Protein AF-A0A7J4PCL3-F1 (afdb_monomer)

Nearest PDB structures (foldseek):
  2dm4-assembly1_A  TM=4.877E-01  e=3.223E+00  Homo sapiens
  5utk-assembly1_B  TM=5.527E-01  e=6.319E+00  Homo sapiens
  7zcb-assembly2_C  TM=4.991E-01  e=5.340E+00  Homo sapiens
  6j4e-assembly1_B  TM=3.614E-01  e=3.223E+00  Arabidopsis thaliana
  8xgm-assembly1_D  TM=2.814E-01  e=2.724E+00  Homo sapiens

Mean predicted aligned error: 3.24 Å

Radius of gyration: 12.23 Å; Cα contacts (8 Å, |Δi|>4): 148; chains: 1; bounding box: 31×26×30 Å

Solvent-accessible surface area (backbone atoms only — not comparable to full-atom values): 4914 Å² total; per-residue (Å²): 134,90,72,81,61,52,49,66,30,40,36,32,74,80,45,60,76,49,87,66,75,96,56,77,27,54,20,37,83,77,37,50,69,70,80,80,86,68,60,57,37,48,34,34,40,34,31,22,47,89,89,66,49,78,59,39,78,48,78,50,70,39,51,79,98,49,91,68,91,83,87,84,88,56,78,82,130

Foldseek 3Di:
DDDQADWQKWKFWPDWPDDADGDIWTQHNRNDTDDPDGDFTKTWMFIADPVRDTFDIDIDTDDPPDDDDDDDDGDDD

Sequence (77 aa):
PEGNPLAELRVFIVRGTTSYPEITAITNEEGSYAIGNVPPGKFKVAVHNAEGERIGLESVTVREGRTTTLNFVVPNP

pLDDT: mean 93.5, std 7.53, range [51.78, 98.19]

Structure (mmCIF, N/CA/C/O backbone):
data_AF-A0A7J4PCL3-F1
#
_entry.id   AF-A0A7J4PCL3-F1
#
loop_
_atom_site.group_PDB
_atom_site.id
_atom_site.type_symbol
_atom_site.label_atom_id
_atom_site.label_alt_id
_atom_site.label_comp_id
_atom_site.label_asym_id
_atom_site.label_entity_id
_atom_site.label_seq_id
_atom_site.pdbx_PDB_ins_code
_atom_site.Cartn_x
_atom_site.Cartn_y
_atom_site.Cartn_z
_atom_site.occupancy
_atom_site.B_iso_or_equiv
_atom_site.auth_seq_id
_atom_site.auth_comp_id
_atom_site.auth_asym_id
_atom_site.auth_atom_id
_atom_site.pdbx_PDB_model_num
ATOM 1 N N . PRO A 1 1 ? 8.182 -17.350 -2.749 1.00 51.78 1 PRO A N 1
ATOM 2 C CA . PRO A 1 1 ? 9.363 -16.795 -3.447 1.00 51.78 1 PRO A CA 1
ATOM 3 C C . PRO A 1 1 ? 9.680 -15.419 -2.866 1.00 51.78 1 PRO A C 1
ATOM 5 O O . PRO A 1 1 ? 8.866 -14.512 -3.002 1.00 51.78 1 PRO A O 1
ATOM 8 N N . GLU A 1 2 ? 10.789 -15.300 -2.143 1.00 65.06 2 GLU A N 1
ATOM 9 C CA . GLU A 1 2 ? 11.256 -14.003 -1.649 1.00 65.06 2 GLU A CA 1
ATOM 10 C C . GLU A 1 2 ? 11.968 -13.297 -2.806 1.00 65.06 2 GLU A C 1
ATOM 12 O O . GLU A 1 2 ? 12.981 -13.776 -3.311 1.00 65.06 2 GLU A O 1
ATOM 17 N N . GLY A 1 3 ? 11.347 -12.230 -3.311 1.00 78.44 3 GLY A N 1
ATOM 18 C CA . GLY A 1 3 ? 11.996 -11.291 -4.222 1.00 78.44 3 GLY A CA 1
ATOM 19 C C . GLY A 1 3 ? 12.836 -10.285 -3.437 1.00 78.44 3 GLY A C 1
ATOM 20 O O . GLY A 1 3 ? 12.723 -10.197 -2.215 1.00 78.44 3 GLY A O 1
ATOM 21 N N . ASN A 1 4 ? 13.662 -9.512 -4.140 1.00 89.81 4 ASN A N 1
ATOM 22 C CA . ASN A 1 4 ? 14.381 -8.402 -3.517 1.00 89.81 4 ASN A CA 1
ATOM 23 C C . ASN A 1 4 ? 13.381 -7.331 -3.038 1.00 89.81 4 ASN A C 1
ATOM 25 O O . ASN A 1 4 ? 12.394 -7.087 -3.741 1.00 89.81 4 ASN A O 1
ATOM 29 N N . PRO A 1 5 ? 13.614 -6.684 -1.879 1.00 93.94 5 PRO A N 1
ATOM 30 C CA . PRO A 1 5 ? 12.814 -5.537 -1.467 1.00 93.94 5 PRO A CA 1
ATOM 31 C C . PRO A 1 5 ? 12.948 -4.406 -2.492 1.00 93.94 5 PRO A C 1
ATOM 33 O O . PRO A 1 5 ? 14.036 -4.157 -3.011 1.00 93.94 5 PRO A O 1
ATOM 36 N N . LEU A 1 6 ? 11.834 -3.733 -2.786 1.00 94.56 6 LEU A N 1
ATOM 37 C CA . LEU A 1 6 ? 11.778 -2.627 -3.742 1.00 94.56 6 LEU A CA 1
ATOM 38 C C . LEU A 1 6 ? 11.333 -1.349 -3.033 1.00 94.56 6 LEU A C 1
ATOM 40 O O . LEU A 1 6 ? 10.213 -1.278 -2.519 1.00 94.56 6 LEU A O 1
ATOM 44 N N . ALA A 1 7 ? 12.208 -0.348 -3.024 1.00 95.94 7 ALA A N 1
ATOM 45 C CA . ALA A 1 7 ? 11.944 0.978 -2.478 1.00 95.94 7 ALA A CA 1
ATOM 46 C C . ALA A 1 7 ? 11.231 1.888 -3.489 1.00 95.94 7 ALA A C 1
ATOM 48 O O . ALA A 1 7 ? 11.160 1.580 -4.677 1.00 95.94 7 ALA A O 1
ATOM 49 N N . GLU A 1 8 ? 10.720 3.020 -3.002 1.00 95.88 8 GLU A N 1
ATOM 50 C CA . GLU A 1 8 ? 10.178 4.131 -3.799 1.00 95.88 8 GLU A CA 1
ATOM 51 C C . GLU A 1 8 ? 8.922 3.811 -4.630 1.00 95.88 8 GLU A C 1
ATOM 53 O O . GLU A 1 8 ? 8.447 4.639 -5.410 1.00 95.88 8 GLU A O 1
ATOM 58 N N . LEU A 1 9 ? 8.306 2.646 -4.420 1.00 97.19 9 LEU A N 1
ATOM 59 C CA . LEU A 1 9 ? 7.051 2.284 -5.067 1.00 97.19 9 LEU A CA 1
ATOM 60 C C . LEU A 1 9 ? 5.880 2.980 -4.383 1.00 97.19 9 LEU A C 1
ATOM 62 O O . LEU A 1 9 ? 5.794 3.031 -3.155 1.00 97.19 9 LEU A O 1
ATOM 66 N N . ARG A 1 10 ? 4.923 3.463 -5.175 1.00 97.50 10 ARG A N 1
ATOM 67 C CA . ARG A 1 10 ? 3.704 4.096 -4.660 1.00 97.50 10 ARG A CA 1
ATOM 68 C C . ARG A 1 10 ? 2.639 3.041 -4.417 1.00 97.50 10 ARG A C 1
ATOM 70 O O . ARG A 1 10 ? 2.223 2.352 -5.348 1.00 97.50 10 ARG A O 1
ATOM 77 N N . VAL A 1 11 ? 2.147 2.965 -3.187 1.00 97.81 11 VAL A N 1
ATOM 78 C CA . VAL A 1 11 ? 1.097 2.037 -2.760 1.00 97.81 11 VAL A CA 1
ATOM 79 C C . VAL A 1 11 ? -0.128 2.825 -2.316 1.00 97.81 11 VA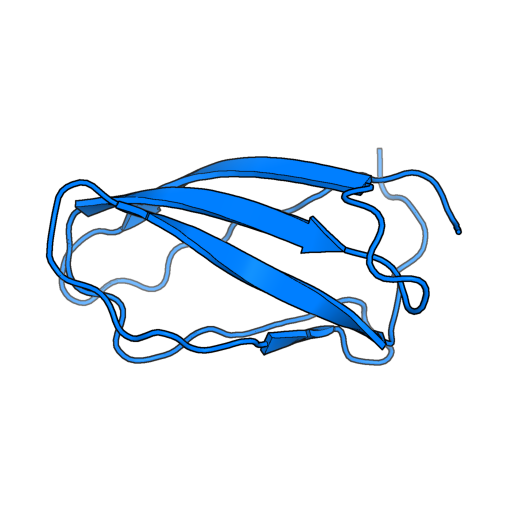L A C 1
ATOM 81 O O . VAL A 1 11 ? -0.050 3.641 -1.400 1.00 97.81 11 VAL A O 1
ATOM 84 N N . PHE A 1 12 ? -1.278 2.586 -2.940 1.00 95.31 12 PHE A N 1
ATOM 85 C CA . PHE A 1 12 ? -2.519 3.269 -2.571 1.00 95.31 12 PHE A CA 1
ATOM 86 C C . PHE A 1 12 ? -3.761 2.413 -2.816 1.00 95.31 12 PHE A C 1
ATOM 88 O O . PHE A 1 12 ? -3.778 1.482 -3.630 1.00 95.31 12 PHE A O 1
ATOM 95 N N . ILE A 1 13 ? -4.821 2.722 -2.068 1.00 96.19 13 ILE A N 1
ATOM 96 C CA . ILE A 1 13 ? -6.128 2.078 -2.201 1.00 96.19 13 ILE A CA 1
ATOM 97 C C . ILE A 1 13 ? -6.830 2.668 -3.426 1.00 96.19 13 ILE A C 1
ATOM 99 O O . ILE A 1 13 ? -7.117 3.859 -3.473 1.00 96.19 13 ILE A O 1
ATOM 103 N N . VAL A 1 14 ? -7.155 1.823 -4.404 1.00 95.19 14 VAL A N 1
ATOM 104 C CA . VAL A 1 14 ? -7.825 2.245 -5.651 1.00 95.19 14 VAL A CA 1
ATOM 105 C C . VAL A 1 14 ? -9.325 1.962 -5.650 1.00 95.19 14 VAL A C 1
ATOM 107 O O . VAL A 1 14 ? -10.059 2.477 -6.490 1.00 95.19 14 VAL A O 1
ATOM 110 N N . ARG A 1 15 ? -9.795 1.104 -4.736 1.00 95.69 15 ARG A N 1
ATOM 111 C CA . ARG A 1 15 ? -11.219 0.806 -4.545 1.00 95.69 15 ARG A CA 1
ATOM 112 C C . ARG A 1 15 ? -11.469 0.236 -3.154 1.00 95.69 15 ARG A C 1
ATOM 114 O O . ARG A 1 15 ? -10.690 -0.589 -2.685 1.00 95.69 15 ARG A O 1
ATOM 121 N N . GLY A 1 16 ? -12.606 0.577 -2.556 1.00 94.81 16 GLY A N 1
ATOM 122 C CA . GLY A 1 16 ? -13.046 0.062 -1.258 1.00 94.81 16 GLY A CA 1
ATOM 123 C C . GLY A 1 16 ? -14.555 -0.165 -1.191 1.00 94.81 16 GLY A C 1
ATOM 124 O O . GLY A 1 16 ? -15.304 0.350 -2.020 1.00 94.81 16 GLY A O 1
ATOM 125 N N . THR A 1 17 ? -15.003 -0.960 -0.218 1.00 94.62 17 THR A N 1
ATOM 126 C CA . THR A 1 17 ? -16.434 -1.166 0.095 1.00 94.62 17 THR A CA 1
ATOM 127 C C . THR A 1 17 ? -16.993 -0.166 1.108 1.00 94.62 17 THR A C 1
ATOM 129 O O . THR A 1 17 ? -18.185 -0.184 1.387 1.00 94.62 17 THR A O 1
ATOM 132 N N . THR A 1 18 ? -16.135 0.664 1.690 1.00 93.62 18 THR A N 1
ATOM 133 C CA . THR A 1 18 ? -16.477 1.741 2.625 1.00 93.62 18 THR A CA 1
ATOM 134 C C . THR A 1 18 ? -15.744 3.009 2.193 1.00 93.62 18 THR A C 1
ATOM 136 O O . THR A 1 18 ? -14.884 2.931 1.318 1.00 93.62 18 THR A O 1
ATOM 139 N N . SER A 1 19 ? -16.065 4.160 2.782 1.00 92.31 19 SER A N 1
ATOM 140 C CA . SER A 1 19 ? -15.258 5.372 2.604 1.00 92.31 19 SER A CA 1
ATOM 141 C C . SER A 1 19 ? -13.871 5.154 3.212 1.00 92.31 19 SER A C 1
ATOM 143 O O . SER A 1 19 ? -13.770 4.584 4.294 1.00 92.31 19 SER A O 1
ATOM 145 N N . TYR A 1 20 ? -12.809 5.567 2.527 1.00 89.69 20 TYR A N 1
ATOM 146 C CA . TYR A 1 20 ? -11.423 5.402 2.972 1.00 89.69 20 TYR A CA 1
ATOM 147 C C . TYR A 1 20 ? -10.619 6.664 2.668 1.00 89.69 20 TYR A C 1
ATOM 149 O O . TYR A 1 20 ? -10.991 7.418 1.766 1.00 89.69 20 TYR A O 1
ATOM 157 N N . PRO A 1 21 ? -9.528 6.915 3.409 1.00 83.81 21 PRO A N 1
ATOM 158 C CA . PRO A 1 21 ? -8.704 8.078 3.144 1.00 83.81 21 PRO A CA 1
ATOM 159 C C . PRO A 1 21 ? -7.935 7.901 1.827 1.00 83.81 21 PRO A C 1
ATOM 161 O O . PRO A 1 21 ? -7.402 6.826 1.542 1.00 83.81 21 PRO A O 1
ATOM 164 N N . GLU A 1 22 ? -7.846 8.967 1.034 1.00 86.00 22 GLU A N 1
ATOM 165 C CA . GLU A 1 22 ? -7.000 9.006 -0.160 1.00 86.00 22 GLU A CA 1
ATOM 166 C C . GLU A 1 22 ? -5.548 9.260 0.269 1.00 86.00 22 GLU A C 1
ATOM 168 O O . GLU A 1 22 ? -5.066 10.389 0.316 1.00 86.00 22 GLU A O 1
ATOM 173 N N . ILE A 1 23 ? -4.870 8.188 0.688 1.00 86.38 23 ILE A N 1
ATOM 174 C CA . ILE A 1 23 ? -3.480 8.214 1.153 1.00 86.38 23 ILE A CA 1
ATOM 175 C C . ILE A 1 23 ? -2.632 7.349 0.227 1.00 86.38 23 ILE A C 1
ATOM 177 O O . ILE A 1 23 ? -2.980 6.207 -0.078 1.00 86.38 23 ILE A O 1
ATOM 181 N N . THR A 1 24 ? -1.487 7.899 -0.171 1.00 92.25 24 THR A N 1
ATOM 182 C CA . THR A 1 24 ? -0.412 7.157 -0.833 1.00 92.25 24 THR A CA 1
ATOM 183 C C . THR A 1 24 ? 0.687 6.864 0.178 1.00 92.25 24 THR A C 1
ATOM 185 O O . THR A 1 24 ? 1.165 7.774 0.851 1.00 92.25 24 THR A O 1
ATOM 188 N N . ALA A 1 25 ? 1.087 5.601 0.275 1.00 96.88 25 ALA A N 1
ATOM 189 C CA . ALA A 1 25 ? 2.299 5.176 0.958 1.00 96.88 25 ALA A CA 1
ATOM 190 C C . ALA A 1 25 ? 3.424 4.972 -0.063 1.00 96.88 25 ALA A C 1
ATOM 192 O O . ALA A 1 25 ? 3.164 4.675 -1.229 1.00 96.88 25 ALA A O 1
ATOM 193 N N . ILE A 1 26 ? 4.667 5.124 0.382 1.00 97.31 26 ILE A N 1
ATOM 194 C CA . ILE A 1 26 ? 5.861 4.863 -0.424 1.00 97.31 26 ILE A CA 1
ATOM 195 C C . ILE A 1 26 ? 6.639 3.744 0.265 1.00 97.31 26 ILE A C 1
ATOM 197 O O . ILE A 1 26 ? 6.778 3.779 1.491 1.00 97.31 26 ILE A O 1
ATOM 201 N N . THR A 1 27 ? 7.092 2.740 -0.488 1.00 97.69 27 THR A N 1
ATOM 202 C CA . THR A 1 27 ? 7.928 1.675 0.080 1.00 97.69 27 THR A CA 1
ATOM 203 C C . THR A 1 27 ? 9.302 2.217 0.476 1.00 97.69 27 THR A C 1
ATOM 205 O O . THR A 1 27 ? 9.900 3.020 -0.242 1.00 97.69 27 THR A O 1
ATOM 208 N N . ASN A 1 28 ? 9.804 1.799 1.636 1.00 97.38 28 ASN A N 1
ATOM 209 C CA . ASN A 1 28 ? 11.147 2.148 2.102 1.00 97.38 28 ASN A CA 1
ATOM 210 C C . ASN A 1 28 ? 12.221 1.210 1.507 1.00 97.38 28 ASN A C 1
ATOM 212 O O . ASN A 1 28 ? 11.908 0.319 0.720 1.00 97.38 28 ASN A O 1
ATOM 216 N N . GLU A 1 29 ? 13.482 1.385 1.910 1.00 96.38 29 GLU A N 1
ATOM 217 C CA . GLU A 1 29 ? 14.623 0.558 1.469 1.00 96.38 29 GLU A CA 1
ATOM 218 C C . GLU A 1 29 ? 14.451 -0.945 1.759 1.00 96.38 29 GLU A C 1
ATOM 220 O O . GLU A 1 29 ? 14.996 -1.786 1.048 1.00 96.38 29 GLU A O 1
ATOM 225 N N . GLU A 1 30 ? 13.638 -1.302 2.756 1.00 96.31 30 GLU A N 1
ATOM 226 C CA . GLU A 1 30 ? 13.302 -2.690 3.098 1.00 96.31 30 GLU A CA 1
ATOM 227 C C . GLU A 1 30 ? 12.037 -3.189 2.371 1.00 96.31 30 GLU A C 1
ATOM 229 O O . GLU A 1 30 ? 11.521 -4.263 2.681 1.00 96.31 30 GLU A O 1
ATOM 234 N N . GLY A 1 31 ? 11.491 -2.416 1.426 1.00 96.19 31 GLY A N 1
ATOM 235 C CA . GLY A 1 31 ? 10.251 -2.726 0.706 1.00 96.19 31 GLY A CA 1
ATOM 236 C C . GLY A 1 31 ? 8.983 -2.608 1.559 1.00 96.19 31 GLY A C 1
ATOM 237 O O . GLY A 1 31 ? 7.898 -2.996 1.124 1.00 96.19 31 GLY A O 1
ATOM 238 N N . SER A 1 32 ? 9.096 -2.078 2.777 1.00 97.31 32 SER A N 1
ATOM 239 C CA . SER A 1 32 ? 7.993 -1.949 3.726 1.00 97.31 32 SER A CA 1
ATOM 240 C C . SER A 1 32 ? 7.194 -0.672 3.488 1.00 97.31 32 SER A C 1
ATOM 242 O O . SER A 1 32 ? 7.742 0.374 3.148 1.00 97.31 32 SER A O 1
ATOM 244 N N . TYR A 1 33 ? 5.881 -0.744 3.706 1.00 97.38 33 TYR A N 1
ATOM 245 C CA . TYR 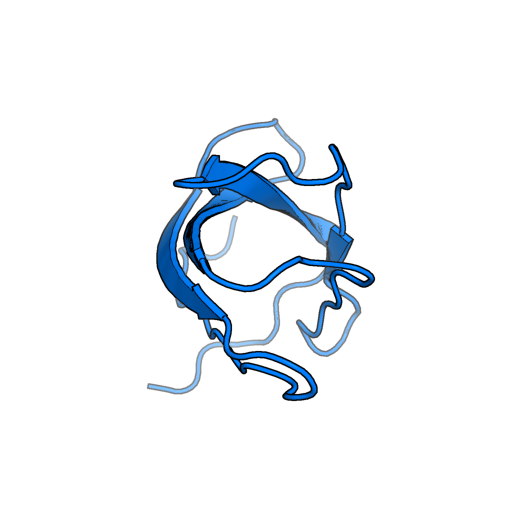A 1 33 ? 4.964 0.391 3.611 1.00 97.38 33 TYR A CA 1
ATOM 246 C C . TYR A 1 33 ? 3.875 0.295 4.687 1.00 97.38 33 TYR A C 1
ATOM 248 O O . TYR A 1 33 ? 3.577 -0.786 5.199 1.00 97.38 33 TYR A O 1
ATOM 256 N N . ALA A 1 34 ? 3.244 1.425 5.014 1.00 96.69 34 ALA A N 1
ATOM 257 C CA . ALA A 1 34 ? 2.128 1.469 5.953 1.00 96.69 34 ALA A CA 1
ATOM 258 C C . ALA A 1 34 ? 1.069 2.483 5.507 1.00 96.69 34 ALA A C 1
ATOM 260 O O . ALA A 1 34 ? 1.390 3.614 5.148 1.00 96.69 34 ALA A O 1
ATOM 261 N N . ILE A 1 35 ? -0.204 2.084 5.571 1.00 95.00 35 ILE A N 1
ATOM 262 C CA . ILE A 1 35 ? -1.353 2.975 5.377 1.00 95.00 35 ILE A CA 1
ATOM 263 C C . ILE A 1 35 ? -2.153 2.972 6.681 1.00 95.00 35 ILE A C 1
ATOM 265 O O . ILE A 1 35 ? -2.684 1.94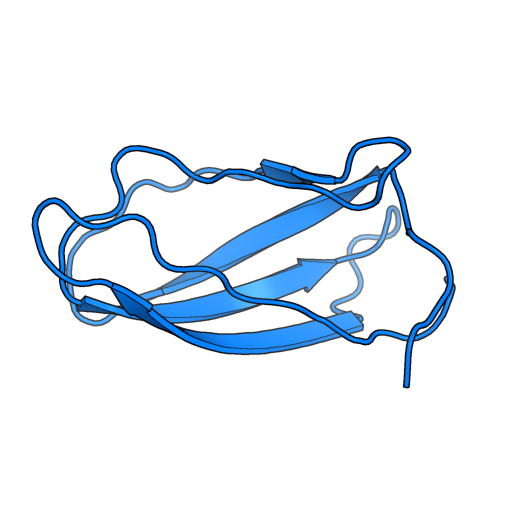1 7.094 1.00 95.00 35 ILE A O 1
ATOM 269 N N . GLY A 1 36 ? -2.200 4.126 7.348 1.00 93.94 36 GLY A N 1
ATOM 270 C CA . GLY A 1 36 ? -2.930 4.312 8.601 1.00 93.94 36 GLY A CA 1
ATOM 271 C C . GLY A 1 36 ? -4.407 4.644 8.390 1.00 93.94 36 GLY A C 1
ATOM 272 O O . GLY A 1 36 ? -4.823 5.031 7.300 1.00 93.94 36 GLY A O 1
ATOM 273 N N . ASN A 1 37 ? -5.192 4.535 9.466 1.00 92.25 37 ASN A N 1
ATOM 274 C CA . ASN A 1 37 ? -6.594 4.971 9.519 1.00 92.25 37 ASN A CA 1
ATOM 275 C C . ASN A 1 37 ? -7.499 4.356 8.433 1.00 92.25 37 ASN A C 1
ATOM 277 O O . ASN A 1 37 ? -8.442 4.996 7.970 1.00 92.25 37 ASN A O 1
ATOM 281 N N . VAL A 1 38 ? -7.225 3.112 8.026 1.00 94.19 38 VAL A N 1
ATOM 282 C CA . VAL A 1 38 ? -8.076 2.381 7.079 1.00 94.19 38 VAL A CA 1
ATOM 283 C C . VAL A 1 38 ? -9.254 1.761 7.839 1.00 94.19 38 VAL A C 1
ATOM 285 O O . VAL A 1 38 ? -9.033 0.914 8.709 1.00 94.19 38 VAL A O 1
ATOM 288 N N . PRO A 1 39 ? -10.505 2.154 7.547 1.00 95.19 39 PRO A N 1
ATOM 289 C CA . PRO A 1 39 ? -11.664 1.571 8.207 1.00 95.19 39 PRO A CA 1
ATOM 290 C C . PRO A 1 39 ? -11.882 0.107 7.790 1.00 95.19 39 PRO A C 1
ATOM 292 O O . PRO A 1 39 ? -11.383 -0.327 6.748 1.00 95.19 39 PRO A O 1
ATOM 295 N N . PRO A 1 40 ? -12.656 -0.673 8.564 1.00 97.00 40 PRO A N 1
ATOM 296 C CA . PRO A 1 40 ? -12.960 -2.058 8.222 1.00 97.00 40 PRO A CA 1
ATOM 297 C C . PRO A 1 40 ? -13.667 -2.170 6.868 1.00 97.00 40 PRO A C 1
ATOM 299 O O . PRO A 1 40 ? -14.612 -1.435 6.579 1.00 97.00 40 PRO A O 1
ATOM 302 N N . GLY A 1 41 ? -13.238 -3.117 6.036 1.00 97.00 41 GLY A N 1
ATOM 303 C CA . GLY A 1 41 ? -13.783 -3.272 4.690 1.00 97.00 41 GLY A CA 1
ATOM 304 C C . GLY A 1 41 ? -12.931 -4.150 3.784 1.00 97.00 41 GLY A C 1
ATOM 305 O O . GLY A 1 41 ? -11.873 -4.648 4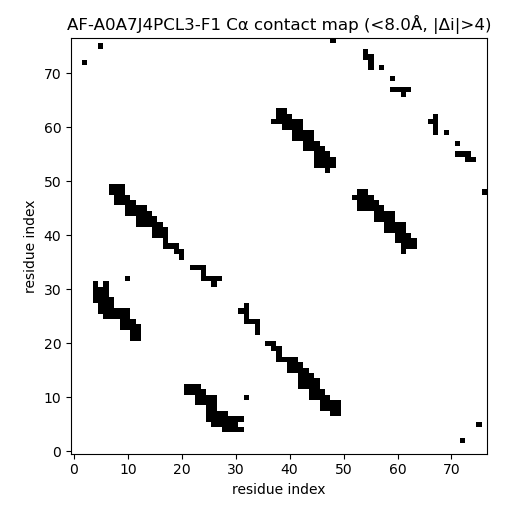.174 1.00 97.00 41 GLY A O 1
ATOM 306 N N . LYS A 1 42 ? -13.411 -4.349 2.554 1.00 97.75 42 LYS A N 1
ATOM 307 C CA . LYS A 1 42 ? -12.643 -4.988 1.481 1.00 97.75 42 LYS A CA 1
ATOM 308 C C . LYS A 1 42 ? -12.090 -3.914 0.558 1.00 97.75 42 LYS A C 1
ATOM 310 O O . LYS A 1 42 ? -12.839 -3.048 0.103 1.00 97.75 42 LYS A O 1
ATOM 315 N N . PHE A 1 43 ? -10.805 -4.012 0.249 1.00 97.31 43 PHE A N 1
ATOM 316 C CA . PHE A 1 43 ? -10.086 -3.027 -0.548 1.00 97.31 43 PHE A CA 1
ATOM 317 C C . PHE A 1 43 ? -9.311 -3.687 -1.679 1.00 97.31 43 PHE A C 1
ATOM 319 O O . PHE A 1 43 ? -8.830 -4.811 -1.532 1.00 97.31 43 PHE A O 1
ATOM 326 N N . LYS A 1 44 ? -9.176 -2.964 -2.794 1.00 97.38 44 LYS A N 1
ATOM 327 C CA . LYS A 1 44 ? -8.154 -3.214 -3.808 1.00 97.38 44 LYS A CA 1
ATOM 328 C C . LYS A 1 44 ? -7.024 -2.212 -3.615 1.00 97.38 44 LYS A C 1
ATOM 330 O O . LYS A 1 44 ? -7.273 -1.005 -3.609 1.00 97.38 44 LYS A O 1
ATOM 335 N N . VAL A 1 45 ? -5.809 -2.720 -3.486 1.00 97.50 45 VAL A N 1
ATOM 336 C CA . VAL A 1 45 ? -4.587 -1.941 -3.282 1.00 97.50 45 VAL A CA 1
ATOM 337 C C . VAL A 1 45 ? -3.695 -2.137 -4.496 1.00 97.50 45 VAL A C 1
ATOM 339 O O . VAL A 1 45 ? -3.514 -3.267 -4.950 1.00 97.50 45 VAL A O 1
ATOM 342 N N . ALA A 1 46 ? -3.180 -1.041 -5.038 1.00 97.38 46 ALA A N 1
ATOM 343 C CA . ALA A 1 46 ? -2.334 -1.053 -6.218 1.00 97.38 46 ALA A CA 1
ATOM 344 C C . ALA A 1 46 ? -0.933 -0.534 -5.895 1.00 97.38 46 ALA A C 1
ATOM 346 O O . ALA A 1 46 ? -0.774 0.349 -5.052 1.00 97.38 46 ALA A O 1
ATOM 347 N N . VAL A 1 47 ? 0.048 -1.070 -6.616 1.00 97.94 47 VAL A N 1
ATOM 348 C CA . VAL A 1 47 ? 1.452 -0.656 -6.572 1.00 97.94 47 VAL A CA 1
ATOM 349 C C . VAL A 1 47 ? 1.811 -0.052 -7.923 1.00 97.94 47 VAL A C 1
ATOM 351 O O . VAL A 1 47 ? 1.505 -0.653 -8.958 1.00 97.94 47 VAL A O 1
ATOM 354 N N . HIS A 1 48 ? 2.433 1.124 -7.913 1.00 97.31 48 HIS A N 1
ATOM 355 C CA . HIS A 1 48 ? 2.897 1.820 -9.111 1.00 97.31 48 HIS A CA 1
ATOM 356 C C . HIS A 1 48 ? 4.391 2.148 -9.014 1.00 97.31 48 HIS A C 1
ATOM 358 O O . HIS A 1 48 ? 4.884 2.431 -7.917 1.00 97.31 48 HIS A O 1
ATOM 364 N N . ASN A 1 49 ? 5.089 2.117 -10.151 1.00 95.69 49 ASN A N 1
ATOM 365 C CA . ASN A 1 49 ? 6.483 2.561 -10.265 1.00 95.69 49 ASN A CA 1
ATOM 366 C C . ASN A 1 49 ? 6.595 4.099 -10.301 1.00 95.69 49 ASN A C 1
ATOM 368 O O . ASN A 1 49 ? 5.601 4.825 -10.154 1.00 95.69 49 ASN A O 1
ATOM 372 N N . ALA A 1 50 ? 7.820 4.602 -10.465 1.00 91.50 50 ALA A N 1
ATOM 373 C CA . ALA A 1 50 ? 8.111 6.032 -10.507 1.00 91.50 50 ALA A CA 1
ATOM 374 C C . ALA A 1 50 ? 7.449 6.726 -11.712 1.00 91.50 50 ALA A C 1
ATOM 376 O O . ALA A 1 50 ? 7.024 7.879 -11.602 1.00 91.50 50 ALA A O 1
ATOM 377 N N . GLU A 1 51 ? 7.288 5.993 -12.813 1.00 93.56 51 GLU A N 1
ATOM 378 C CA . GLU A 1 51 ? 6.663 6.395 -14.073 1.00 93.56 51 GLU A CA 1
ATOM 379 C C . GLU A 1 51 ? 5.128 6.450 -13.980 1.00 93.56 51 GLU A C 1
ATOM 381 O O . GLU A 1 51 ? 4.464 6.974 -14.874 1.00 93.56 51 GLU A O 1
ATOM 386 N N . GLY A 1 52 ? 4.547 5.951 -12.883 1.00 93.38 52 GLY A N 1
ATOM 387 C CA . GLY A 1 52 ? 3.102 5.923 -12.658 1.00 93.38 52 GLY A CA 1
ATOM 388 C C . GLY A 1 52 ? 2.395 4.730 -13.303 1.00 93.38 52 GLY A C 1
ATOM 389 O O . GLY A 1 52 ? 1.166 4.704 -13.370 1.0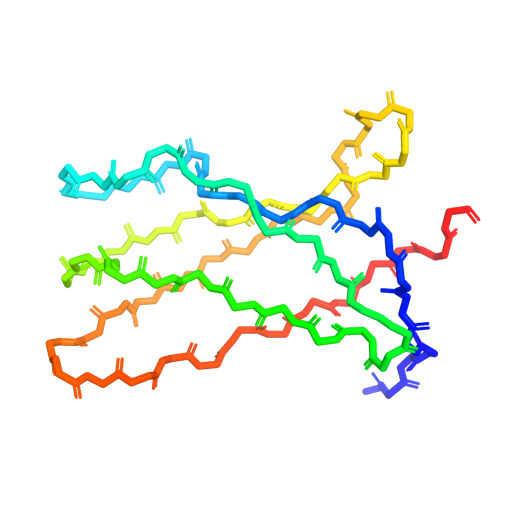0 93.38 52 GLY A O 1
ATOM 390 N N . GLU A 1 53 ? 3.136 3.724 -13.755 1.00 95.38 53 GLU A N 1
ATOM 391 C CA . GLU A 1 53 ? 2.600 2.483 -14.296 1.00 95.38 53 GLU A CA 1
ATOM 392 C C . GLU A 1 53 ? 2.201 1.540 -13.161 1.00 95.38 53 GLU A C 1
ATOM 394 O O . GLU A 1 53 ? 2.942 1.333 -12.199 1.00 95.38 53 GLU A O 1
ATOM 399 N N . ARG A 1 54 ? 1.015 0.932 -13.267 1.00 96.44 54 ARG A N 1
ATOM 400 C CA . ARG A 1 54 ? 0.555 -0.053 -12.285 1.00 96.44 54 ARG A CA 1
ATOM 401 C C . ARG A 1 54 ? 1.261 -1.386 -12.507 1.00 96.44 54 ARG A C 1
ATOM 403 O O . ARG A 1 54 ? 0.943 -2.097 -13.459 1.00 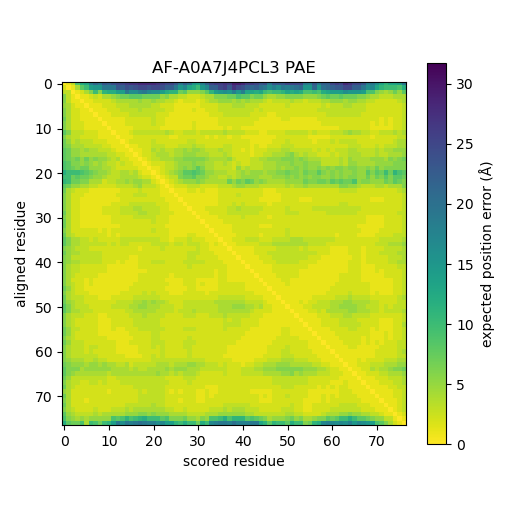96.44 54 ARG A O 1
ATOM 410 N N . ILE A 1 55 ? 2.101 -1.768 -11.555 1.00 96.62 55 ILE A N 1
ATOM 411 C CA . ILE A 1 55 ? 2.888 -3.009 -11.579 1.00 96.62 55 ILE A CA 1
ATOM 412 C C . ILE A 1 55 ? 2.379 -4.072 -10.594 1.00 96.62 55 ILE A C 1
ATOM 414 O O . ILE A 1 55 ? 2.822 -5.215 -10.643 1.00 96.62 55 ILE A O 1
ATOM 418 N N . GLY A 1 56 ? 1.419 -3.728 -9.726 1.00 96.81 56 GLY A N 1
ATOM 419 C CA . GLY A 1 56 ? 0.787 -4.664 -8.792 1.00 96.81 56 GLY A CA 1
ATOM 420 C C . GLY A 1 56 ? -0.657 -4.294 -8.458 1.00 96.81 56 GLY A C 1
ATOM 421 O O . GLY A 1 56 ? -1.030 -3.117 -8.459 1.00 96.81 56 GLY A O 1
ATOM 422 N N . LEU A 1 57 ? -1.488 -5.301 -8.180 1.00 97.44 57 LEU A N 1
ATOM 423 C CA . LEU A 1 57 ? -2.876 -5.122 -7.752 1.00 97.44 57 LEU A CA 1
ATOM 424 C C . LEU A 1 57 ? -3.343 -6.328 -6.939 1.00 97.44 57 LEU A C 1
ATOM 426 O O . LEU A 1 57 ? -3.444 -7.424 -7.477 1.00 97.44 57 LEU A O 1
ATOM 430 N N . GLU A 1 58 ? -3.722 -6.101 -5.686 1.00 98.19 58 GLU A N 1
ATOM 431 C CA . GLU A 1 58 ? -4.189 -7.158 -4.789 1.00 98.19 58 GLU A CA 1
ATOM 432 C C . GLU A 1 58 ? -5.438 -6.745 -4.018 1.00 98.19 58 GLU A C 1
ATOM 434 O O . GLU A 1 58 ? -5.786 -5.564 -3.925 1.00 98.19 58 GLU A O 1
ATOM 439 N N . SER A 1 59 ? -6.144 -7.739 -3.476 1.00 97.50 59 SER A N 1
ATOM 440 C CA . SER A 1 59 ? -7.312 -7.522 -2.618 1.00 97.50 59 SER A CA 1
ATOM 441 C C . SER A 1 59 ? -7.015 -7.892 -1.170 1.00 97.50 59 SER A C 1
ATOM 443 O O . SER A 1 59 ? -6.429 -8.932 -0.891 1.00 97.50 59 SER A O 1
ATOM 445 N N . VAL A 1 60 ? -7.491 -7.074 -0.233 1.00 97.44 60 VAL A N 1
ATOM 446 C CA . VAL A 1 60 ? -7.302 -7.291 1.206 1.00 97.44 60 VAL A CA 1
ATOM 447 C C . VAL A 1 60 ? -8.583 -6.996 1.979 1.00 97.44 60 VAL A C 1
ATOM 449 O O . VAL A 1 60 ? -9.397 -6.165 1.574 1.00 97.44 60 VAL A O 1
ATOM 452 N N . THR A 1 61 ? -8.787 -7.703 3.092 1.00 97.81 61 THR A N 1
ATOM 453 C CA . THR A 1 61 ? -9.878 -7.429 4.038 1.00 97.81 61 THR A CA 1
ATOM 454 C C . THR A 1 61 ? -9.297 -6.878 5.330 1.00 97.81 61 THR A C 1
ATOM 456 O O . THR A 1 61 ? -8.625 -7.606 6.056 1.00 97.81 61 THR A O 1
ATOM 459 N N . VAL A 1 62 ? -9.594 -5.616 5.628 1.00 97.00 62 VAL A N 1
ATOM 460 C CA . VAL A 1 62 ? -9.214 -4.965 6.883 1.00 97.00 62 VAL A CA 1
ATOM 461 C C . VAL A 1 62 ? -10.299 -5.223 7.921 1.00 97.00 62 VAL A C 1
ATOM 463 O O . VAL A 1 62 ? -11.49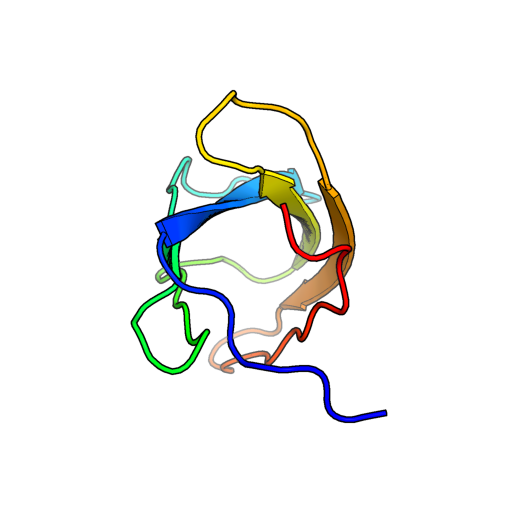1 -5.057 7.649 1.00 97.00 62 VAL A O 1
ATOM 466 N N . ARG A 1 63 ? -9.881 -5.649 9.114 1.00 96.62 63 ARG A N 1
ATOM 467 C CA . ARG A 1 63 ? -10.753 -5.867 10.274 1.00 96.62 63 ARG A CA 1
ATOM 468 C C . ARG A 1 63 ? -10.532 -4.770 11.307 1.00 96.62 63 ARG A C 1
ATOM 470 O O . ARG A 1 63 ? -9.427 -4.258 11.444 1.00 96.62 63 ARG A O 1
ATOM 477 N N . GLU A 1 64 ? -11.586 -4.447 12.044 1.00 95.56 64 GLU A N 1
ATOM 478 C CA . GLU A 1 64 ? -11.554 -3.409 13.073 1.00 95.56 64 GLU A CA 1
ATOM 479 C C . GLU A 1 64 ? -10.467 -3.658 14.121 1.00 95.56 64 GLU A C 1
ATOM 481 O O . GLU A 1 64 ? -10.286 -4.785 14.589 1.00 95.56 64 GLU A O 1
ATOM 486 N N . GLY A 1 65 ? -9.724 -2.596 14.448 1.00 93.44 65 GLY A N 1
ATOM 487 C CA . GLY A 1 65 ? -8.663 -2.614 15.455 1.00 93.44 65 GLY A CA 1
ATOM 488 C C . GLY A 1 65 ? -7.468 -3.515 15.125 1.00 93.44 65 GLY A C 1
ATOM 489 O O . GLY A 1 65 ? -6.651 -3.764 16.007 1.00 93.44 65 GLY A O 1
ATOM 490 N N . ARG A 1 66 ? -7.355 -4.039 13.894 1.00 94.50 66 ARG A N 1
ATOM 491 C CA . ARG A 1 66 ? -6.282 -4.964 13.503 1.00 94.50 66 ARG A CA 1
ATOM 492 C C . ARG A 1 66 ? -5.441 -4.423 12.358 1.00 94.50 66 ARG A C 1
ATOM 494 O O . ARG A 1 66 ? -5.963 -4.056 11.307 1.00 94.50 66 ARG A O 1
ATOM 501 N N . THR A 1 67 ? -4.126 -4.520 12.518 1.00 95.38 67 THR A N 1
ATOM 502 C CA . THR A 1 67 ? -3.189 -4.403 11.399 1.00 95.38 67 THR A CA 1
ATOM 503 C C . THR A 1 67 ? -3.354 -5.606 10.477 1.00 95.38 67 THR A C 1
ATOM 505 O O . THR A 1 67 ? -3.361 -6.751 10.931 1.00 95.38 67 THR A O 1
ATOM 508 N N . THR A 1 68 ? -3.507 -5.347 9.179 1.00 96.31 68 THR A N 1
ATOM 509 C CA . THR A 1 68 ? -3.566 -6.390 8.150 1.00 96.31 68 THR A CA 1
ATOM 510 C C . THR A 1 68 ? -2.330 -6.283 7.270 1.00 96.31 68 THR A C 1
ATOM 512 O O . THR A 1 68 ? -2.085 -5.227 6.695 1.00 96.31 68 THR A O 1
ATOM 515 N N . THR A 1 69 ? -1.570 -7.370 7.161 1.00 96.94 69 THR A N 1
ATOM 516 C CA . THR A 1 69 ? -0.398 -7.441 6.282 1.00 96.94 69 THR A CA 1
ATOM 517 C C . THR A 1 69 ? -0.830 -7.846 4.878 1.00 96.94 69 THR A C 1
ATOM 519 O O . THR A 1 69 ? -1.549 -8.832 4.709 1.00 96.94 69 THR A O 1
ATOM 522 N N . LEU A 1 70 ? -0.378 -7.095 3.878 1.00 97.00 70 LEU A N 1
ATOM 523 C CA . LEU A 1 70 ? -0.535 -7.408 2.465 1.00 97.00 70 LEU A CA 1
ATOM 524 C C . LEU A 1 70 ? 0.846 -7.323 1.818 1.00 97.00 70 LEU A C 1
ATOM 526 O O . LEU A 1 70 ? 1.504 -6.296 1.915 1.00 97.00 70 LEU A O 1
ATOM 530 N N . ASN A 1 71 ? 1.277 -8.407 1.182 1.00 96.06 71 ASN A N 1
ATOM 531 C CA . ASN A 1 71 ? 2.552 -8.457 0.476 1.00 96.06 71 ASN A CA 1
ATOM 532 C C . ASN A 1 71 ? 2.292 -8.465 -1.027 1.00 96.06 71 ASN A C 1
ATOM 534 O O . ASN A 1 71 ? 1.320 -9.066 -1.484 1.00 96.06 71 ASN A O 1
ATOM 538 N N . PHE A 1 72 ? 3.195 -7.849 -1.781 1.00 95.56 72 PHE A N 1
ATOM 539 C CA . PHE A 1 72 ? 3.179 -7.854 -3.236 1.00 95.56 72 PHE A CA 1
ATOM 540 C C . PHE A 1 72 ? 4.453 -8.508 -3.762 1.00 95.56 72 PHE A C 1
ATOM 542 O O . PHE A 1 72 ? 5.532 -8.302 -3.213 1.00 95.56 72 PHE A O 1
ATOM 549 N N . VAL A 1 73 ? 4.326 -9.258 -4.853 1.00 94.25 73 VAL A N 1
ATOM 550 C CA . VAL A 1 73 ? 5.459 -9.644 -5.697 1.00 94.25 73 VAL A CA 1
ATOM 551 C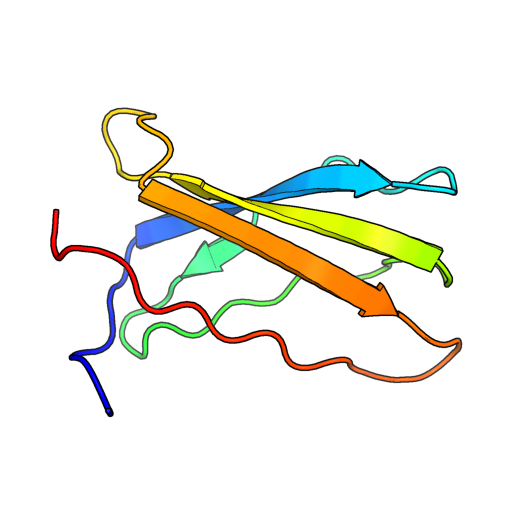 C . VAL A 1 73 ? 5.204 -9.015 -7.058 1.00 94.25 73 VAL A C 1
ATOM 553 O O . VAL A 1 73 ? 4.221 -9.347 -7.716 1.00 94.25 73 VAL A O 1
ATOM 556 N N . VAL A 1 74 ? 6.055 -8.071 -7.444 1.00 93.31 74 VAL A N 1
ATOM 557 C CA . VAL A 1 74 ? 5.937 -7.297 -8.687 1.00 93.31 74 VAL A CA 1
ATOM 558 C C . VAL A 1 74 ? 7.228 -7.425 -9.496 1.00 93.31 74 VAL A C 1
ATOM 560 O 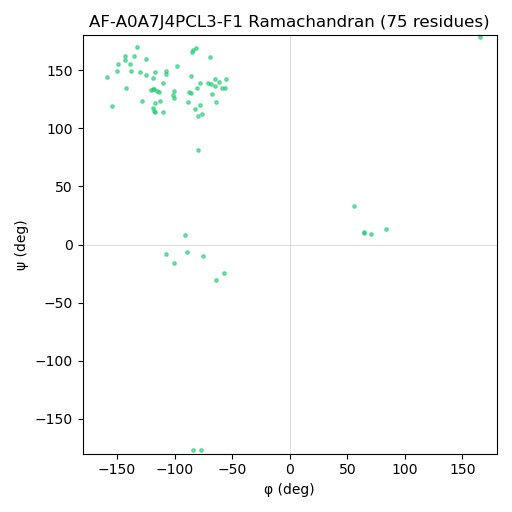O . VAL A 1 74 ? 8.261 -7.791 -8.925 1.00 93.31 74 VAL A O 1
ATOM 563 N N . PRO A 1 75 ? 7.201 -7.163 -10.815 1.00 90.38 75 PRO A N 1
ATOM 564 C CA . PRO A 1 75 ? 8.427 -7.040 -11.593 1.00 90.38 75 PRO A CA 1
ATOM 565 C C . PRO A 1 75 ? 9.342 -5.975 -10.985 1.00 90.38 75 PRO A C 1
ATOM 567 O O . PRO A 1 75 ? 8.858 -4.946 -10.513 1.00 90.38 75 PRO A O 1
ATOM 570 N N . ASN A 1 76 ? 10.653 -6.222 -11.012 1.00 80.75 76 ASN A N 1
ATOM 571 C CA . ASN A 1 76 ? 11.612 -5.157 -10.754 1.00 80.75 76 ASN A CA 1
ATOM 572 C C . ASN A 1 76 ? 11.460 -4.122 -11.885 1.00 80.75 76 ASN A C 1
ATOM 574 O O . ASN A 1 76 ? 11.522 -4.551 -13.044 1.00 80.75 76 ASN A O 1
ATOM 578 N N . PRO A 1 77 ? 11.181 -2.847 -11.571 1.00 68.44 77 PRO A N 1
ATOM 579 C CA . PRO A 1 77 ? 11.059 -1.801 -12.580 1.00 68.44 77 PRO A CA 1
ATOM 580 C C . PRO A 1 77 ? 12.355 -1.613 -13.381 1.00 68.44 77 PRO A C 1
ATOM 582 O O . PRO A 1 77 ? 13.447 -1.964 -12.866 1.00 68.44 77 PRO A O 1
#

Secondary structure (DSSP, 8-state):
--PPP--S-EEEEEEESS-----EEE--TTS-----SPPSEEEEEEEE-TT--EEEEEEEEE-TT------------